Protein AF-M6ZPV6-F1 (afdb_monomer_lite)

pLDDT: mean 83.09, std 17.68, range [33.69, 97.12]

Secondary structure (DSSP, 8-state):
----PPP--TT--EEE--B-TTS-B-TT-BHHHHT---TTSEEEEEESS-S-HHHHHHSEEEETTPBPTTSPBPB------

InterPro domains:
  IPR011448 Domain of unknown function DUF1554 [PF07588] (2-50)
  IPR016186 C-type lectin-like/link domain superfamily [G3DSA:3.10.100.10] (1-81)
  IPR016187 C-type lectin fold [SSF56436] (2-81)

Radius of gyration: 12.09 Å; chains: 1; bounding box: 27×29×34 Å

Foldseek 3Di:
DDPDADDDDPQQQKEFACAALVRHGVPQACQVVVPHQAQVGKHFIAGNPDPDSRRRHGVDIGGSVDDGPVRHRHHYDDDDD

Organism: NCBI:txid1193029

Structure (mmCIF, N/CA/C/O backbone):
data_AF-M6ZPV6-F1
#
_entry.id   AF-M6ZPV6-F1
#
loop_
_atom_site.group_PDB
_atom_site.id
_atom_site.type_symbol
_atom_site.label_atom_id
_atom_site.label_alt_id
_atom_site.label_comp_id
_atom_site.label_asym_id
_atom_site.label_entity_id
_atom_site.label_seq_id
_atom_site.pdbx_PDB_ins_code
_atom_site.Cartn_x
_atom_site.Cartn_y
_atom_site.Cartn_z
_atom_site.occupancy
_atom_site.B_iso_or_equiv
_atom_site.auth_seq_id
_atom_site.auth_comp_id
_atom_site.auth_asym_id
_atom_site.auth_atom_id
_atom_site.pdbx_PDB_model_num
ATOM 1 N N . MET A 1 1 ? -3.293 4.725 -21.786 1.00 34.75 1 MET A N 1
ATOM 2 C CA . MET A 1 1 ? -2.861 3.994 -20.578 1.00 34.75 1 MET A CA 1
ATOM 3 C C . MET A 1 1 ? -4.135 3.595 -19.852 1.00 34.75 1 MET A C 1
ATOM 5 O O . MET A 1 1 ? -4.837 4.471 -19.369 1.00 34.75 1 MET A O 1
ATOM 9 N N . THR A 1 2 ? -4.542 2.331 -19.943 1.00 34.03 2 THR A N 1
ATOM 10 C CA . THR A 1 2 ? -5.840 1.885 -19.414 1.00 34.03 2 THR A CA 1
ATOM 11 C C . THR A 1 2 ? -5.662 1.554 -17.939 1.00 34.03 2 THR A C 1
ATOM 13 O O . THR A 1 2 ? -5.050 0.539 -17.617 1.00 34.03 2 THR A O 1
ATOM 16 N N . ASN A 1 3 ? -6.152 2.418 -17.047 1.00 33.69 3 ASN A N 1
ATOM 17 C CA . ASN A 1 3 ? -6.244 2.104 -15.623 1.00 33.69 3 ASN A CA 1
ATOM 18 C C . ASN A 1 3 ? -7.225 0.936 -15.458 1.00 33.69 3 ASN A C 1
ATOM 20 O O . ASN A 1 3 ? -8.429 1.105 -15.632 1.00 33.69 3 ASN A O 1
ATOM 24 N N . ARG A 1 4 ? -6.706 -0.263 -15.186 1.00 40.97 4 ARG A N 1
ATOM 25 C CA . ARG A 1 4 ? -7.507 -1.441 -14.841 1.00 40.97 4 ARG A CA 1
ATOM 26 C C . ARG A 1 4 ? -7.549 -1.559 -13.323 1.00 40.97 4 ARG A C 1
ATOM 28 O O . ARG A 1 4 ? -6.719 -2.242 -12.731 1.00 40.97 4 ARG A O 1
ATOM 35 N N . PHE A 1 5 ? -8.491 -0.860 -12.700 1.00 47.38 5 PHE A N 1
ATOM 36 C CA . PHE A 1 5 ? -8.874 -1.158 -11.323 1.00 47.38 5 PHE A CA 1
ATOM 37 C C . PHE A 1 5 ? -9.672 -2.471 -11.356 1.00 47.38 5 PHE A C 1
ATOM 39 O O . PHE A 1 5 ? -10.671 -2.551 -12.066 1.00 47.38 5 PHE A O 1
ATOM 46 N N . GLY A 1 6 ? -9.164 -3.524 -10.709 1.00 47.06 6 GLY A N 1
ATOM 47 C CA . GLY A 1 6 ? -9.808 -4.844 -10.687 1.00 47.06 6 GLY A CA 1
ATOM 48 C C . GLY A 1 6 ? -11.156 -4.823 -9.960 1.00 47.06 6 GLY A C 1
ATOM 49 O O . GLY A 1 6 ? -11.350 -4.026 -9.041 1.00 47.06 6 GLY A O 1
ATOM 50 N N . GLU A 1 7 ? -12.071 -5.696 -10.376 1.00 46.25 7 GLU A N 1
ATOM 51 C CA . GLU A 1 7 ? -13.403 -5.865 -9.784 1.00 46.25 7 GLU A CA 1
ATOM 52 C C . GLU A 1 7 ? -13.312 -6.584 -8.419 1.00 46.25 7 GLU A C 1
ATOM 54 O O . GLU A 1 7 ? -12.328 -7.264 -8.101 1.00 46.25 7 GLU A O 1
ATOM 59 N N . GLU A 1 8 ? -14.309 -6.403 -7.550 1.00 45.69 8 GLU A N 1
ATOM 60 C CA . GLU A 1 8 ? -14.350 -7.093 -6.260 1.00 45.69 8 GLU A CA 1
ATOM 61 C C . GLU A 1 8 ? -14.725 -8.568 -6.435 1.00 45.69 8 GLU A C 1
ATOM 63 O O . GLU A 1 8 ? -15.888 -8.921 -6.598 1.00 45.69 8 GLU A O 1
ATOM 68 N N . THR A 1 9 ? -13.742 -9.463 -6.329 1.00 50.78 9 THR A N 1
ATOM 69 C CA . THR A 1 9 ? -13.998 -10.885 -6.067 1.00 50.78 9 THR A CA 1
ATOM 70 C C . THR A 1 9 ? -13.661 -11.231 -4.616 1.00 50.78 9 THR A C 1
ATOM 72 O O . THR A 1 9 ? -12.711 -10.694 -4.034 1.00 50.78 9 THR A O 1
ATOM 75 N N . ALA A 1 10 ? -14.423 -12.162 -4.026 1.00 47.19 10 ALA A N 1
ATOM 76 C CA . ALA A 1 10 ? -14.292 -12.604 -2.629 1.00 47.19 10 ALA A CA 1
ATOM 77 C C . ALA A 1 10 ? -12.868 -13.072 -2.245 1.00 47.19 10 ALA A C 1
ATOM 79 O O . ALA A 1 10 ? -12.507 -13.068 -1.069 1.00 47.19 10 ALA A O 1
ATOM 80 N N . ASN A 1 11 ? -12.035 -13.404 -3.239 1.00 49.78 11 ASN A N 1
ATOM 81 C CA . ASN A 1 11 ? -10.674 -13.914 -3.071 1.00 49.78 11 ASN A CA 1
ATOM 82 C C . ASN A 1 11 ? -9.563 -12.863 -3.273 1.00 49.78 11 ASN A C 1
ATOM 84 O O . ASN A 1 11 ? -8.388 -13.193 -3.110 1.00 49.78 11 ASN A O 1
ATOM 88 N N . ASN A 1 12 ? -9.907 -11.604 -3.574 1.00 61.34 12 ASN A N 1
ATOM 89 C CA . ASN A 1 12 ? -8.949 -10.541 -3.908 1.00 61.34 12 ASN A CA 1
ATOM 90 C C . ASN A 1 12 ? -8.966 -9.354 -2.940 1.00 61.34 12 ASN A C 1
ATOM 92 O O . ASN A 1 12 ? -8.776 -8.218 -3.347 1.00 61.34 12 ASN A O 1
ATOM 96 N N . GLY A 1 13 ? -9.176 -9.587 -1.648 1.00 78.81 13 GLY A N 1
ATOM 97 C CA . GLY A 1 13 ? -9.331 -8.526 -0.647 1.00 78.81 13 GLY A CA 1
ATOM 98 C C . GLY A 1 13 ? -8.108 -7.639 -0.381 1.00 78.81 13 GLY A C 1
ATOM 99 O O . GLY A 1 13 ? -8.126 -6.944 0.620 1.00 78.81 13 GLY A O 1
ATOM 100 N N . TYR A 1 14 ? -7.041 -7.640 -1.182 1.00 88.75 14 TYR A N 1
ATOM 101 C CA . TYR A 1 14 ? -5.876 -6.794 -0.907 1.00 88.75 14 TYR A CA 1
ATOM 102 C C . TYR A 1 14 ? -6.008 -5.408 -1.525 1.00 88.75 14 TYR A C 1
ATOM 104 O O . TYR A 1 14 ? -6.397 -5.255 -2.685 1.00 88.75 14 TYR A O 1
ATOM 112 N N . ILE A 1 15 ? -5.612 -4.407 -0.745 1.00 91.50 15 ILE A N 1
ATOM 113 C CA . ILE A 1 15 ? -5.587 -3.007 -1.157 1.00 91.50 15 ILE A CA 1
ATOM 114 C C . ILE A 1 15 ? -4.204 -2.420 -0.911 1.00 91.50 15 ILE A C 1
ATOM 116 O O . ILE A 1 15 ? -3.573 -2.684 0.111 1.00 91.50 15 ILE A O 1
ATOM 120 N N . TRP A 1 16 ? -3.728 -1.617 -1.846 1.00 94.69 16 TRP A N 1
ATOM 121 C CA . TRP A 1 16 ? -2.555 -0.783 -1.662 1.00 94.69 16 TRP A CA 1
ATOM 122 C C . TRP A 1 16 ? -2.888 0.338 -0.676 1.00 94.69 16 TRP A C 1
ATOM 124 O O . TRP A 1 16 ? -3.845 1.081 -0.884 1.00 94.69 16 TRP A O 1
ATOM 134 N N . THR A 1 17 ? -2.101 0.463 0.392 1.00 95.56 17 THR A N 1
ATOM 135 C CA . THR A 1 17 ? -2.308 1.501 1.414 1.00 95.56 17 THR A CA 1
ATOM 136 C C . THR A 1 17 ? -1.106 2.426 1.515 1.00 95.56 17 THR A C 1
ATOM 138 O O . THR A 1 17 ? -1.268 3.640 1.553 1.00 95.56 17 THR A O 1
ATOM 141 N N . GLY A 1 18 ? 0.114 1.879 1.546 1.00 96.50 18 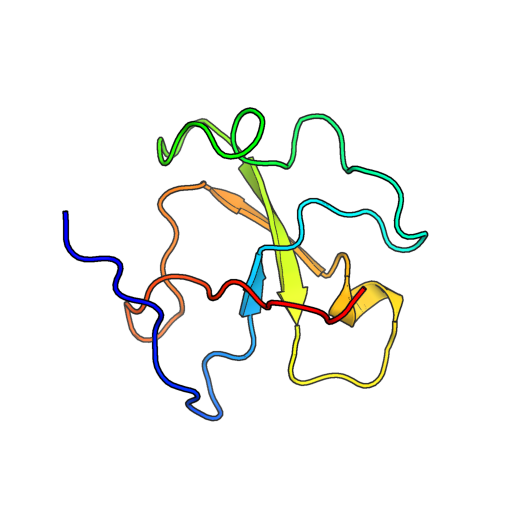GLY A N 1
ATOM 142 C CA . GLY A 1 18 ? 1.311 2.662 1.869 1.00 96.50 18 GLY A CA 1
ATOM 143 C C . GLY A 1 18 ? 1.298 3.232 3.295 1.00 96.50 18 GLY A C 1
ATOM 144 O O . GLY A 1 18 ? 1.998 4.210 3.561 1.00 96.50 18 GLY A O 1
ATOM 145 N N . LEU A 1 19 ? 0.507 2.647 4.203 1.00 96.88 19 LEU A N 1
ATOM 146 C CA . LEU A 1 19 ? 0.276 3.149 5.561 1.00 96.88 19 LEU A CA 1
ATOM 147 C C . LEU A 1 19 ? 0.725 2.151 6.630 1.00 96.88 19 LEU A C 1
ATOM 149 O O . LEU A 1 19 ? 0.619 0.939 6.454 1.00 96.88 19 LEU A O 1
ATOM 153 N N . ASN A 1 20 ? 1.174 2.666 7.769 1.00 97.06 20 ASN A N 1
ATOM 154 C CA . ASN A 1 20 ? 1.305 1.914 9.013 1.00 97.06 20 ASN A CA 1
ATOM 155 C C . ASN A 1 20 ? -0.072 1.739 9.685 1.00 97.06 20 ASN A C 1
ATOM 157 O O . ASN A 1 20 ? -1.066 2.364 9.312 1.00 97.06 20 ASN A O 1
ATOM 161 N N . SER A 1 21 ? -0.144 0.897 10.720 1.00 95.62 21 SER A N 1
ATOM 162 C CA . SER A 1 21 ? -1.391 0.635 11.460 1.00 95.62 21 SER A CA 1
ATOM 163 C C . SER A 1 21 ? -1.958 1.852 12.205 1.00 95.62 21 SER A C 1
ATOM 165 O O . SER A 1 21 ? -3.099 1.818 12.663 1.00 95.62 21 SER A O 1
ATOM 167 N N . ASP A 1 22 ? -1.171 2.913 12.352 1.00 95.50 22 ASP A N 1
ATOM 168 C CA . ASP A 1 22 ? -1.534 4.182 12.984 1.00 95.50 22 ASP A CA 1
ATOM 169 C C . ASP A 1 22 ? -1.898 5.283 11.968 1.00 95.50 22 ASP A C 1
ATOM 171 O O . ASP A 1 22 ? -2.020 6.438 12.359 1.00 95.50 22 ASP A O 1
ATOM 175 N N . PHE A 1 23 ? -2.108 4.925 10.693 1.00 92.88 23 PHE A N 1
ATOM 176 C CA . PHE A 1 23 ? -2.368 5.839 9.569 1.00 92.88 23 PHE A CA 1
ATOM 177 C C . PHE A 1 23 ? -1.194 6.747 9.171 1.00 92.88 23 PHE A C 1
ATOM 179 O O . PHE A 1 23 ? -1.351 7.581 8.279 1.00 92.88 23 PHE A O 1
ATOM 186 N N . THR A 1 24 ? -0.006 6.585 9.757 1.00 96.69 24 THR A N 1
ATOM 187 C CA . THR A 1 24 ? 1.185 7.283 9.255 1.00 96.69 24 THR A CA 1
ATOM 188 C C . THR A 1 24 ? 1.677 6.651 7.954 1.00 96.69 24 THR A C 1
ATOM 190 O O . THR A 1 24 ? 1.473 5.462 7.701 1.00 96.69 24 THR A O 1
ATOM 193 N N . THR A 1 25 ? 2.354 7.435 7.115 1.00 96.19 25 THR A N 1
ATOM 194 C CA . THR A 1 25 ? 2.984 6.921 5.894 1.00 96.19 25 THR A CA 1
ATOM 195 C C . THR A 1 25 ? 4.046 5.877 6.234 1.00 96.19 25 THR A C 1
ATOM 197 O O . THR A 1 25 ? 4.968 6.134 7.011 1.00 96.19 25 THR A O 1
ATOM 200 N N . ALA A 1 26 ? 3.973 4.712 5.595 1.00 96.50 26 ALA A N 1
ATOM 201 C CA . ALA A 1 26 ? 5.008 3.692 5.683 1.00 96.50 26 ALA A CA 1
ATOM 202 C C . ALA A 1 26 ? 6.179 4.052 4.750 1.00 96.50 26 ALA A C 1
ATOM 204 O O . ALA A 1 26 ? 6.250 3.597 3.607 1.00 96.50 26 ALA A O 1
ATOM 205 N N . THR A 1 27 ? 7.089 4.907 5.223 1.00 95.25 27 THR A N 1
ATOM 206 C CA . THR A 1 27 ? 8.260 5.366 4.456 1.00 95.25 27 THR A CA 1
ATOM 207 C C . THR A 1 27 ? 9.063 4.190 3.897 1.00 95.25 27 THR A C 1
ATOM 209 O O . THR A 1 27 ? 9.417 3.265 4.623 1.00 95.25 27 THR A O 1
ATOM 212 N N . GLY A 1 28 ? 9.341 4.222 2.590 1.00 95.00 28 GLY A N 1
ATOM 213 C CA . GLY A 1 28 ? 10.024 3.139 1.871 1.00 95.00 28 GLY A CA 1
ATOM 214 C C . GLY A 1 28 ? 9.113 1.992 1.413 1.00 95.00 28 GLY A C 1
ATOM 215 O O . GLY A 1 28 ? 9.537 1.187 0.589 1.00 95.00 28 GLY A O 1
ATOM 216 N N . TYR A 1 29 ? 7.856 1.953 1.867 1.00 97.12 29 TYR A N 1
ATOM 217 C CA . TYR A 1 29 ? 6.853 0.942 1.509 1.00 97.12 29 TYR A CA 1
ATOM 218 C C . TYR A 1 29 ? 5.648 1.564 0.803 1.00 97.12 29 TYR A C 1
ATOM 220 O O . TYR A 1 29 ? 4.492 1.241 1.076 1.00 97.12 29 TYR A O 1
ATOM 228 N N . ASN A 1 30 ? 5.915 2.486 -0.112 1.00 95.38 30 ASN A N 1
ATOM 229 C CA . ASN A 1 30 ? 4.901 3.186 -0.888 1.00 95.38 30 ASN A CA 1
ATOM 230 C C . ASN A 1 30 ? 5.262 3.238 -2.377 1.00 95.38 30 ASN A C 1
ATOM 232 O O . ASN A 1 30 ? 4.951 4.218 -3.042 1.00 95.38 30 ASN A O 1
ATOM 236 N N . CYS A 1 31 ? 5.959 2.223 -2.899 1.00 95.31 31 CYS A N 1
ATOM 237 C CA . CYS A 1 31 ? 6.272 2.115 -4.326 1.00 95.31 31 CYS A CA 1
ATOM 238 C C . CYS A 1 31 ? 6.960 3.357 -4.912 1.00 95.31 31 CYS A C 1
ATOM 240 O O . CYS A 1 31 ? 6.559 3.896 -5.946 1.00 95.31 31 CYS A O 1
ATOM 242 N N . ASN A 1 32 ? 7.996 3.833 -4.209 1.00 95.06 32 ASN A N 1
ATOM 243 C CA . ASN A 1 32 ? 8.701 5.077 -4.523 1.00 95.06 32 ASN A CA 1
ATOM 244 C C . ASN A 1 32 ? 7.741 6.280 -4.620 1.00 95.06 32 ASN A C 1
ATOM 246 O O . ASN A 1 32 ? 7.727 7.007 -5.614 1.00 95.06 32 ASN A O 1
ATOM 250 N N . ASN A 1 33 ? 6.909 6.475 -3.595 1.00 95.00 33 ASN A N 1
ATOM 251 C CA . ASN A 1 33 ? 5.838 7.478 -3.574 1.00 95.00 33 ASN A CA 1
ATOM 252 C C . ASN A 1 33 ? 4.828 7.319 -4.724 1.00 95.00 33 ASN A C 1
ATOM 254 O O . ASN A 1 33 ? 4.436 8.308 -5.340 1.00 95.00 33 ASN A O 1
ATOM 258 N N . TRP A 1 34 ? 4.430 6.079 -5.013 1.00 93.94 34 TRP A N 1
ATOM 259 C CA . TRP A 1 34 ? 3.488 5.701 -6.070 1.00 93.94 34 TRP A CA 1
ATOM 260 C C . TRP A 1 34 ? 3.960 6.070 -7.482 1.00 93.94 34 TRP A C 1
ATOM 262 O O . TRP A 1 34 ? 3.152 6.247 -8.390 1.00 93.94 34 TRP A O 1
ATOM 272 N N . LYS A 1 35 ? 5.280 6.192 -7.678 1.00 95.12 35 LYS A N 1
ATOM 273 C CA . LYS A 1 35 ? 5.896 6.569 -8.963 1.00 95.12 35 LYS A CA 1
ATOM 274 C C . LYS A 1 35 ? 6.507 5.392 -9.712 1.00 95.12 35 LYS A C 1
ATOM 276 O O . LYS A 1 35 ? 7.028 5.585 -10.808 1.00 95.12 35 LYS A O 1
ATOM 281 N N . SER A 1 36 ? 6.509 4.194 -9.130 1.00 91.75 36 SER A N 1
ATOM 282 C CA . SER A 1 36 ? 7.108 3.023 -9.764 1.00 91.75 36 SER A CA 1
ATOM 283 C C . SER A 1 36 ? 6.300 1.757 -9.527 1.00 91.75 36 SER A C 1
ATOM 285 O O . SER A 1 36 ? 5.832 1.505 -8.423 1.00 91.75 36 SER A O 1
ATOM 287 N N . SER A 1 37 ? 6.213 0.936 -10.568 1.00 90.00 37 SER A N 1
ATOM 288 C CA . SER A 1 37 ? 5.719 -0.438 -10.517 1.00 90.00 37 SER A CA 1
ATOM 289 C C . SER A 1 37 ? 6.856 -1.461 -10.585 1.00 90.00 37 SER A C 1
ATOM 291 O O . SER A 1 37 ? 6.600 -2.624 -10.859 1.00 90.00 37 SER A O 1
ATOM 293 N N . ALA A 1 38 ? 8.122 -1.053 -10.437 1.00 89.69 38 ALA A N 1
ATOM 294 C CA . ALA A 1 38 ? 9.240 -1.984 -10.549 1.00 89.69 38 ALA A CA 1
ATOM 295 C C . ALA A 1 38 ? 9.318 -2.908 -9.320 1.00 89.69 38 ALA A C 1
ATOM 297 O O . ALA A 1 38 ? 9.122 -2.471 -8.184 1.00 89.69 38 ALA A O 1
ATOM 298 N N . SER A 1 39 ? 9.634 -4.183 -9.553 1.00 89.62 39 SER A N 1
ATOM 299 C CA . SER A 1 39 ? 9.632 -5.249 -8.539 1.00 89.62 39 SER A CA 1
ATOM 300 C C . SER A 1 39 ? 10.655 -5.060 -7.413 1.00 89.62 39 SER A C 1
ATOM 302 O O . SER A 1 39 ? 10.530 -5.656 -6.345 1.00 89.62 39 SER A O 1
ATOM 304 N N . ASN A 1 40 ? 11.667 -4.215 -7.623 1.00 91.88 40 ASN A N 1
ATOM 305 C CA . ASN A 1 40 ? 12.666 -3.861 -6.617 1.00 91.88 40 ASN A CA 1
ATOM 306 C C . ASN A 1 40 ? 12.162 -2.826 -5.596 1.00 91.88 40 ASN A C 1
ATOM 308 O O . ASN A 1 40 ? 12.818 -2.615 -4.576 1.00 91.88 40 ASN A O 1
ATOM 312 N N . TYR A 1 41 ? 11.023 -2.177 -5.853 1.00 94.38 41 TYR A N 1
ATOM 313 C CA . TYR A 1 41 ? 10.334 -1.367 -4.855 1.00 94.38 41 TYR A CA 1
ATOM 314 C C . TYR A 1 41 ? 9.283 -2.194 -4.129 1.00 94.38 41 TYR A C 1
ATOM 316 O O . TYR A 1 41 ? 8.680 -3.110 -4.689 1.00 94.38 41 TYR A O 1
ATOM 324 N N . LEU A 1 42 ? 9.036 -1.823 -2.874 1.00 95.38 42 LEU A N 1
ATOM 325 C CA . LEU A 1 42 ? 7.998 -2.420 -2.052 1.00 95.38 42 LEU A CA 1
ATOM 326 C C . LEU A 1 42 ? 6.889 -1.405 -1.780 1.00 95.38 42 LEU A C 1
ATOM 328 O O . LEU A 1 42 ? 7.129 -0.208 -1.591 1.00 95.38 42 LEU A O 1
ATOM 332 N N . GLY A 1 43 ? 5.667 -1.907 -1.729 1.00 95.69 43 GLY A N 1
ATOM 333 C CA . GLY A 1 43 ? 4.503 -1.206 -1.222 1.00 95.69 43 GLY A CA 1
ATOM 334 C C . GLY A 1 43 ? 3.931 -1.945 -0.020 1.00 95.69 43 GLY A C 1
ATOM 335 O O . GLY A 1 43 ? 4.097 -3.161 0.120 1.00 95.69 43 GLY A O 1
ATOM 336 N N . LYS A 1 44 ? 3.217 -1.223 0.832 1.00 96.38 44 LYS A N 1
ATOM 337 C CA . LYS A 1 44 ? 2.445 -1.797 1.925 1.00 96.38 44 LYS A CA 1
ATOM 338 C C . LYS A 1 44 ? 0.999 -2.015 1.499 1.00 96.38 44 LYS A C 1
ATOM 340 O O . LYS A 1 44 ? 0.380 -1.116 0.921 1.00 96.38 44 LYS A O 1
ATOM 345 N N . ILE A 1 45 ? 0.486 -3.207 1.792 1.00 94.44 45 ILE A N 1
ATOM 346 C CA . ILE A 1 45 ? -0.898 -3.594 1.524 1.00 94.44 45 ILE A CA 1
ATOM 347 C C . ILE A 1 45 ? -1.685 -3.805 2.812 1.00 94.44 45 ILE A C 1
ATOM 349 O O . ILE A 1 45 ? -1.137 -4.233 3.830 1.00 94.44 45 ILE A O 1
ATOM 353 N N . GLY A 1 46 ? -2.985 -3.560 2.727 1.00 93.81 46 GLY A N 1
ATOM 354 C CA . GLY A 1 46 ? -3.997 -3.934 3.704 1.00 93.81 46 GLY A CA 1
ATOM 355 C C . GLY A 1 46 ? -4.949 -4.999 3.160 1.00 93.81 46 GLY A C 1
ATOM 356 O O . GLY A 1 46 ? -4.850 -5.396 1.996 1.00 93.81 46 GLY A O 1
ATOM 357 N N . SER A 1 47 ? -5.875 -5.457 4.003 1.00 90.25 47 SER A N 1
ATOM 358 C CA . SER A 1 47 ? -6.970 -6.355 3.618 1.00 90.25 47 SER A CA 1
ATOM 359 C C . SER A 1 47 ? -8.329 -5.672 3.788 1.00 90.25 47 SER A C 1
ATOM 361 O O . SER A 1 47 ? -8.681 -5.267 4.886 1.00 90.25 47 SER A O 1
ATOM 363 N N . ALA A 1 48 ? -9.120 -5.587 2.723 1.00 86.19 48 ALA A N 1
ATOM 364 C CA . ALA A 1 48 ? -10.513 -5.147 2.731 1.00 86.19 48 ALA A CA 1
ATOM 365 C C . ALA A 1 48 ? -11.457 -6.175 3.387 1.00 86.19 48 ALA A C 1
ATOM 367 O O . ALA A 1 48 ? -12.544 -5.823 3.831 1.00 86.19 48 ALA A O 1
ATOM 368 N N . ASN A 1 49 ? -11.029 -7.436 3.514 1.00 84.19 49 ASN A N 1
ATOM 369 C CA . ASN A 1 49 ? -11.833 -8.525 4.075 1.00 84.19 49 ASN A CA 1
ATOM 370 C C . ASN A 1 49 ? -11.554 -8.721 5.576 1.00 84.19 49 ASN A C 1
ATOM 372 O O . ASN A 1 49 ? -11.342 -9.842 6.041 1.00 84.19 49 ASN 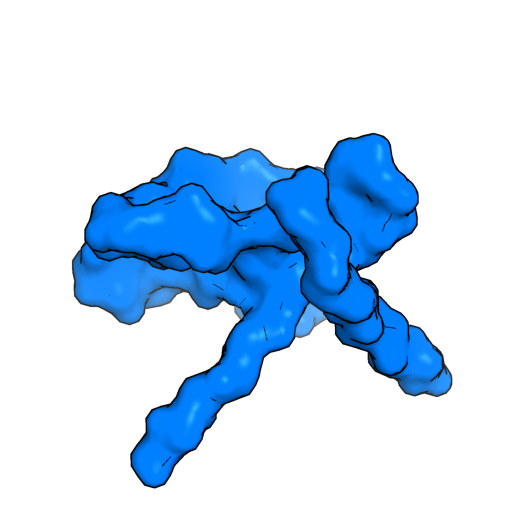A O 1
ATOM 376 N N . THR A 1 50 ? -11.464 -7.636 6.347 1.00 83.81 50 THR A N 1
ATOM 377 C CA . THR A 1 50 ? -11.194 -7.703 7.789 1.00 83.81 50 THR A CA 1
ATOM 378 C C . THR A 1 50 ? -11.835 -6.545 8.547 1.00 83.81 50 THR A C 1
ATOM 380 O O . THR A 1 50 ? -11.969 -5.440 8.033 1.00 83.81 50 THR A O 1
ATOM 383 N N . ASN A 1 51 ? -12.179 -6.790 9.809 1.00 84.31 51 ASN A N 1
ATOM 384 C CA . ASN A 1 51 ? -12.578 -5.769 10.778 1.00 84.31 51 ASN A CA 1
ATOM 385 C C . ASN A 1 51 ? -11.417 -5.336 11.697 1.00 84.31 51 ASN A C 1
ATOM 387 O O . ASN A 1 51 ? -11.594 -4.482 12.565 1.00 84.31 51 ASN A O 1
ATOM 391 N N . VAL A 1 52 ? -10.222 -5.915 11.535 1.00 88.62 52 VAL A N 1
ATOM 392 C CA . VAL A 1 52 ? -9.050 -5.590 12.354 1.00 88.62 52 VAL A CA 1
ATOM 393 C C . VAL A 1 52 ? -8.287 -4.431 11.715 1.00 88.62 52 VAL A C 1
ATOM 395 O O . VAL A 1 52 ? -7.623 -4.605 10.696 1.00 88.62 52 VAL A O 1
ATOM 398 N N . LYS A 1 53 ? -8.322 -3.250 12.345 1.00 89.06 53 LYS A N 1
ATOM 399 C CA . LYS A 1 53 ? -7.701 -2.008 11.839 1.00 89.06 53 LYS A CA 1
ATOM 400 C C . LYS A 1 53 ? -6.254 -2.185 11.357 1.00 89.06 53 LYS A C 1
ATOM 402 O O . LYS A 1 53 ? -5.898 -1.707 10.284 1.00 89.06 53 LYS A O 1
ATOM 407 N N . SER A 1 54 ? -5.408 -2.859 12.137 1.00 92.62 54 SER A N 1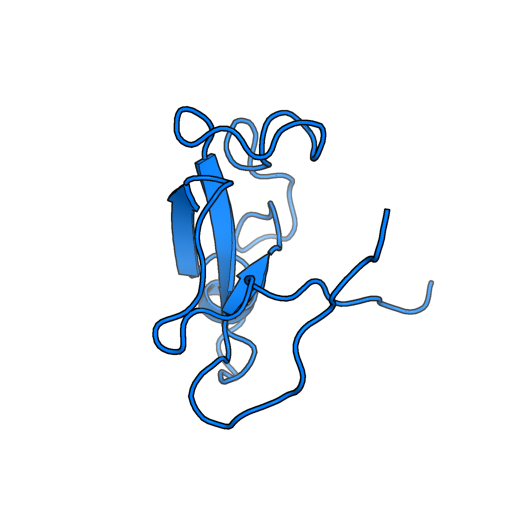
ATOM 408 C CA . SER A 1 54 ? -3.998 -3.056 11.776 1.00 92.62 54 SER A CA 1
ATOM 409 C C . SER A 1 54 ? -3.830 -3.895 10.509 1.00 92.62 54 SER A C 1
ATOM 411 O O . SER A 1 54 ? -2.935 -3.618 9.717 1.00 92.62 54 SER A O 1
ATOM 413 N N . VAL A 1 55 ? -4.717 -4.864 10.280 1.00 91.44 55 VAL A N 1
ATOM 414 C CA . VAL A 1 55 ? -4.727 -5.720 9.086 1.00 91.44 55 VAL A CA 1
ATOM 415 C C . VAL A 1 55 ? -5.336 -4.980 7.894 1.00 91.44 55 VAL A C 1
ATOM 417 O O . VAL A 1 55 ? -4.829 -5.093 6.780 1.00 91.44 55 VAL A O 1
ATOM 420 N N . ALA A 1 56 ? -6.374 -4.173 8.123 1.00 91.56 56 ALA A N 1
ATOM 421 C CA . ALA A 1 56 ? -6.994 -3.353 7.086 1.00 91.56 56 ALA A CA 1
ATOM 422 C C . ALA A 1 56 ? -6.024 -2.320 6.493 1.00 91.56 56 ALA A C 1
ATOM 424 O O . ALA A 1 56 ? -6.118 -2.004 5.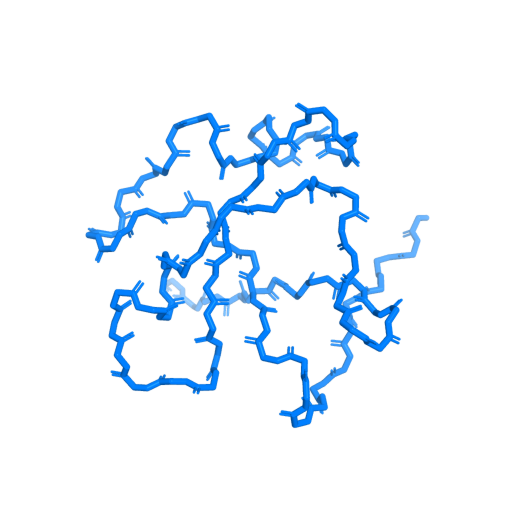311 1.00 91.56 56 ALA A O 1
ATOM 425 N N . LEU A 1 57 ? -5.068 -1.828 7.290 1.00 93.56 57 LEU A N 1
ATOM 426 C CA . LEU A 1 57 ? -4.115 -0.792 6.875 1.00 93.56 57 LEU A CA 1
ATOM 427 C C . LEU A 1 57 ? -2.714 -1.324 6.545 1.00 93.56 57 LEU A C 1
ATOM 429 O O . LEU A 1 57 ? -2.081 -0.828 5.620 1.00 93.56 57 LEU A O 1
ATOM 433 N N . SER A 1 58 ? -2.206 -2.298 7.304 1.00 95.56 58 SER A N 1
ATOM 434 C CA . SER A 1 58 ? -0.793 -2.704 7.289 1.00 95.56 58 SER A CA 1
ATOM 435 C C . SER A 1 58 ? -0.650 -4.219 7.472 1.00 95.56 58 SER A C 1
ATOM 437 O O . SER A 1 58 ? -0.050 -4.690 8.441 1.00 95.56 58 SER A O 1
ATOM 439 N N . TYR A 1 59 ? -1.174 -4.994 6.525 1.00 93.69 59 TYR A N 1
ATOM 440 C CA . TYR A 1 59 ? -1.070 -6.451 6.544 1.00 93.69 59 TYR A CA 1
ATOM 441 C C . TYR A 1 59 ? 0.354 -6.942 6.245 1.00 93.69 59 TYR A C 1
ATOM 443 O O . TYR A 1 59 ? 0.935 -7.670 7.047 1.00 93.69 59 TYR A O 1
ATOM 451 N N . THR A 1 60 ? 0.934 -6.554 5.103 1.00 93.69 60 THR A N 1
ATOM 452 C CA . THR A 1 60 ? 2.298 -6.964 4.714 1.00 93.69 60 THR A CA 1
ATOM 453 C C . THR A 1 60 ? 2.882 -6.067 3.617 1.00 93.69 60 THR A C 1
ATOM 455 O O . THR A 1 60 ? 2.203 -5.175 3.105 1.00 93.69 60 THR A O 1
ATOM 458 N N . ASN A 1 61 ? 4.142 -6.307 3.252 1.00 94.88 61 ASN A N 1
ATOM 459 C CA . ASN A 1 61 ? 4.828 -5.643 2.148 1.00 94.88 61 ASN A CA 1
ATOM 460 C C . ASN A 1 61 ? 4.830 -6.536 0.903 1.00 94.88 61 ASN A C 1
ATOM 462 O O . ASN A 1 61 ? 5.014 -7.753 0.995 1.00 94.88 61 ASN A O 1
ATOM 466 N N . ARG A 1 62 ? 4.659 -5.931 -0.270 1.00 93.31 62 ARG A N 1
ATOM 467 C CA . ARG A 1 62 ? 4.633 -6.618 -1.563 1.00 93.31 62 ARG A CA 1
ATOM 468 C C . ARG A 1 62 ? 5.439 -5.840 -2.604 1.00 93.31 62 ARG A C 1
ATOM 470 O O . ARG A 1 62 ? 5.428 -4.610 -2.549 1.00 93.31 62 ARG A O 1
ATOM 477 N N . PRO A 1 63 ? 6.123 -6.522 -3.541 1.00 93.12 63 PRO A N 1
ATOM 478 C CA . PRO A 1 63 ? 6.689 -5.862 -4.712 1.00 93.12 63 PRO A CA 1
ATOM 479 C C . PRO A 1 63 ? 5.642 -5.047 -5.482 1.00 93.12 63 PRO A C 1
ATOM 481 O O . PRO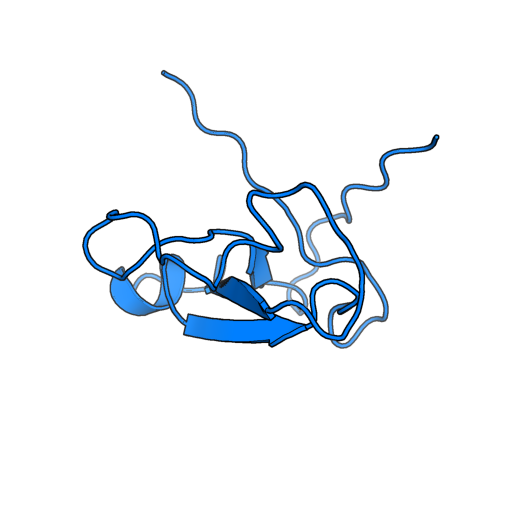 A 1 63 ? 4.463 -5.400 -5.506 1.00 93.12 63 PRO A O 1
ATOM 484 N N . CYS A 1 64 ? 6.051 -3.939 -6.090 1.00 92.19 64 CYS A N 1
ATOM 485 C CA . CYS A 1 64 ? 5.117 -2.995 -6.718 1.00 92.19 64 CYS A CA 1
ATOM 486 C C . CYS A 1 64 ? 4.557 -3.451 -8.075 1.00 92.19 64 CYS A C 1
ATOM 488 O O . CYS A 1 64 ? 3.659 -2.803 -8.609 1.00 92.19 64 CYS A O 1
ATOM 490 N N . ASP A 1 65 ? 5.052 -4.565 -8.614 1.00 88.81 65 ASP A N 1
ATOM 491 C CA . ASP A 1 65 ? 4.515 -5.259 -9.789 1.00 88.81 65 ASP A CA 1
ATOM 492 C C . ASP A 1 65 ? 3.531 -6.384 -9.421 1.00 88.81 65 ASP A C 1
ATOM 494 O O . ASP A 1 65 ? 3.070 -7.115 -10.299 1.00 88.81 65 ASP A O 1
ATOM 498 N N . GLN A 1 66 ? 3.214 -6.558 -8.132 1.00 82.12 66 GLN A N 1
ATOM 499 C CA . GLN A 1 66 ? 2.412 -7.691 -7.682 1.00 82.12 66 GLN A CA 1
ATOM 500 C C . GLN A 1 66 ? 0.968 -7.639 -8.169 1.00 82.12 66 GLN A C 1
ATOM 502 O O . GLN A 1 66 ? 0.253 -6.641 -8.036 1.00 82.12 66 GLN A O 1
ATOM 507 N N . THR A 1 67 ? 0.517 -8.807 -8.608 1.00 74.88 67 THR A N 1
ATOM 508 C CA . THR A 1 67 ? -0.888 -9.154 -8.765 1.00 74.88 67 THR A CA 1
ATOM 509 C C . THR A 1 67 ? -1.347 -10.011 -7.587 1.00 74.88 67 THR A C 1
AT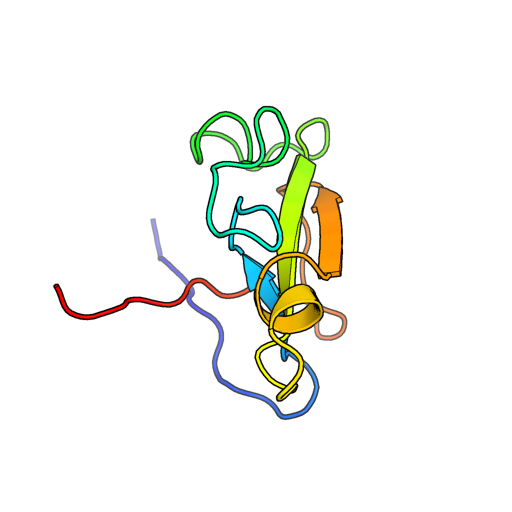OM 511 O O . THR A 1 67 ? -0.568 -10.689 -6.922 1.00 74.88 67 THR A O 1
ATOM 514 N N . THR A 1 68 ? -2.643 -10.000 -7.334 1.00 67.31 68 THR A N 1
ATOM 515 C CA . THR A 1 68 ? -3.347 -10.948 -6.475 1.00 67.31 68 THR A CA 1
ATOM 516 C C . THR A 1 68 ? -3.216 -12.393 -6.985 1.00 67.31 68 THR A C 1
ATOM 518 O O . THR A 1 68 ? -2.744 -12.648 -8.096 1.00 67.31 68 THR A O 1
ATOM 521 N N . ASN A 1 69 ? -3.682 -13.356 -6.182 1.00 63.03 69 ASN A N 1
ATOM 522 C CA . ASN A 1 69 ? -3.646 -14.791 -6.504 1.00 63.03 69 ASN A CA 1
ATOM 523 C C . ASN A 1 69 ? -4.480 -15.181 -7.741 1.00 63.03 69 ASN A C 1
ATOM 525 O O . ASN A 1 69 ? -4.358 -16.301 -8.225 1.00 63.03 69 ASN A O 1
ATOM 529 N N . SER A 1 70 ? -5.319 -14.281 -8.250 1.00 64.19 70 SER A N 1
ATOM 530 C CA . SER A 1 70 ? -6.103 -14.448 -9.483 1.00 64.19 70 SER A CA 1
ATOM 531 C C . SER A 1 70 ? -5.504 -13.688 -10.674 1.00 64.19 70 SER A C 1
ATOM 533 O O . SER A 1 70 ? -6.175 -13.482 -11.681 1.00 64.19 70 SER A O 1
ATOM 535 N N . SER A 1 71 ? -4.240 -13.261 -10.565 1.00 73.31 71 SER A N 1
ATOM 536 C CA . SER A 1 71 ? -3.529 -12.477 -11.585 1.00 73.31 71 SER A CA 1
ATOM 537 C C . SER A 1 71 ? -4.120 -11.085 -11.849 1.00 73.31 71 SER A C 1
ATOM 539 O O . SER A 1 71 ? -3.763 -10.437 -12.832 1.00 73.31 71 SER A O 1
ATOM 541 N N . GLU A 1 72 ? -4.973 -10.578 -10.958 1.00 77.50 72 GLU A N 1
ATOM 542 C CA . GLU A 1 72 ? -5.474 -9.202 -11.024 1.00 77.50 72 GLU A CA 1
ATOM 543 C C . GLU A 1 72 ? -4.568 -8.247 -10.238 1.00 77.50 72 GLU A C 1
ATOM 545 O O . GLU A 1 72 ? -4.085 -8.628 -9.171 1.00 77.50 72 GLU A O 1
ATOM 550 N N . PRO A 1 73 ? -4.353 -6.998 -10.680 1.00 80.81 73 PRO A N 1
ATOM 551 C CA . PRO A 1 73 ? -3.640 -6.000 -9.886 1.00 80.81 73 PRO A CA 1
ATOM 552 C C . PRO A 1 73 ? -4.262 -5.803 -8.496 1.00 80.81 73 PRO A C 1
ATOM 554 O O . PRO A 1 73 ? -5.483 -5.837 -8.337 1.00 80.81 73 PRO A O 1
ATOM 557 N N . ILE A 1 74 ? -3.423 -5.556 -7.487 1.00 86.75 74 ILE A N 1
ATOM 558 C CA . ILE A 1 74 ? -3.895 -5.137 -6.158 1.00 86.75 74 ILE A CA 1
ATOM 559 C C . ILE A 1 74 ? -4.649 -3.804 -6.291 1.00 86.75 74 ILE A C 1
ATOM 561 O O . ILE A 1 74 ? -4.221 -2.902 -7.016 1.00 86.75 74 ILE A O 1
ATOM 565 N N . ARG A 1 75 ? -5.783 -3.681 -5.596 1.00 86.12 75 ARG A N 1
ATOM 566 C CA . ARG A 1 75 ? -6.708 -2.552 -5.753 1.00 86.12 75 ARG A CA 1
ATOM 567 C C . ARG A 1 75 ? -6.245 -1.309 -4.993 1.00 86.12 75 ARG A C 1
ATOM 569 O O . ARG A 1 75 ? -5.457 -1.390 -4.055 1.00 86.12 75 ARG A O 1
ATOM 576 N N . VAL A 1 76 ? -6.779 -0.157 -5.382 1.00 88.25 76 VAL A N 1
ATOM 577 C CA . VAL A 1 76 ? -6.653 1.116 -4.658 1.00 88.25 76 VAL A CA 1
ATOM 578 C C . VAL A 1 76 ? -8.059 1.555 -4.273 1.00 88.25 76 VAL A C 1
ATOM 580 O O . VAL A 1 76 ? -8.981 1.416 -5.074 1.00 88.25 76 VAL A O 1
ATOM 583 N N . VAL A 1 77 ? -8.222 2.063 -3.054 1.00 87.00 77 VAL A N 1
ATOM 584 C CA . VAL A 1 77 ? -9.497 2.597 -2.564 1.00 87.00 77 VAL A CA 1
ATOM 585 C C . VAL A 1 77 ? -9.471 4.120 -2.575 1.00 87.00 77 VAL A C 1
ATOM 587 O O . VAL A 1 77 ? -8.439 4.735 -2.304 1.00 87.00 77 VAL A O 1
ATOM 590 N N . CYS A 1 78 ? -10.616 4.725 -2.875 1.00 88.75 78 CYS A N 1
ATOM 591 C CA . CYS A 1 78 ? -10.832 6.162 -2.757 1.00 88.75 78 CYS A CA 1
ATOM 592 C C . CYS A 1 78 ? -11.699 6.428 -1.525 1.00 88.75 78 CYS A C 1
ATOM 594 O O . CYS A 1 78 ? -12.639 5.681 -1.258 1.00 88.75 78 CYS A O 1
ATOM 596 N N . VAL A 1 79 ? -11.381 7.484 -0.783 1.00 85.69 79 VAL A N 1
ATOM 597 C CA . VAL A 1 79 ? -12.139 7.923 0.395 1.00 85.69 79 VAL A CA 1
ATOM 598 C C . VAL A 1 79 ? -12.596 9.362 0.180 1.00 85.69 79 VAL A C 1
ATOM 600 O O . VAL A 1 79 ? -11.854 10.153 -0.403 1.00 85.69 79 VAL A O 1
ATOM 603 N N . GLU A 1 80 ? -13.815 9.686 0.609 1.00 92.19 80 GLU A N 1
ATOM 604 C CA . GLU A 1 80 ? -14.307 11.070 0.630 1.00 92.19 80 GLU A CA 1
ATOM 605 C C . GLU A 1 80 ? -13.528 11.907 1.656 1.00 92.19 80 GLU A C 1
ATOM 607 O O . GLU A 1 80 ? -13.087 11.379 2.682 1.00 92.19 80 GLU A O 1
ATOM 612 N N . GLN A 1 81 ? -13.341 13.197 1.350 1.00 79.56 81 GLN A N 1
ATOM 613 C CA . GLN A 1 81 ? -12.670 14.183 2.206 1.00 79.56 81 GLN A CA 1
ATOM 614 C C . GLN A 1 81 ? -13.668 15.137 2.850 1.00 79.56 81 GLN A C 1
ATOM 616 O O . GLN A 1 81 ? -14.591 15.580 2.133 1.00 79.56 81 GLN A O 1
#

Sequence (81 aa):
MTNRFGEETANNGYIWTGLNSDFTTATGYNCNNWKSSASNYLGKIGSANTNVKSVALSYTNRPCDQTTNSSEPIRVVCVEQ